Protein 6CNU (pdb70)

Secondary structure (DSSP, 8-state):
-/--B---B-BTTBPBPTTEEEESEEEE--

Foldseek 3Di:
DAAECQAADPVGHHDPQWHHDRGTHRPD

GO terms:
  GO:0005576 extracellular region (C, EXP)

B-factor: mean 15.27, std 10.32, range [7.46, 185.39]

Solvent-accessible surface area: 4499 Å² total

Sequence (29 aa):
GECQKWWTCDSSARACCEGLRCKLWCRKEI

Structure (mmCIF, N/CA/C/O backbone):
data_6CNU
#
_entry.id   6CNU
#
_cell.length_a   37.160
_cell.length_b   37.160
_cell.length_c   64.605
_cell.angle_alpha   90.000
_cell.angle_beta   90.000
_cell.angle_gamma   120.000
#
_symmetry.space_group_name_H-M   'P 3 1 2'
#
loop_
_entity.id
_entity.type
_entity.pdbx_description
1 polymer JzTx-V(D)
2 polymer JzT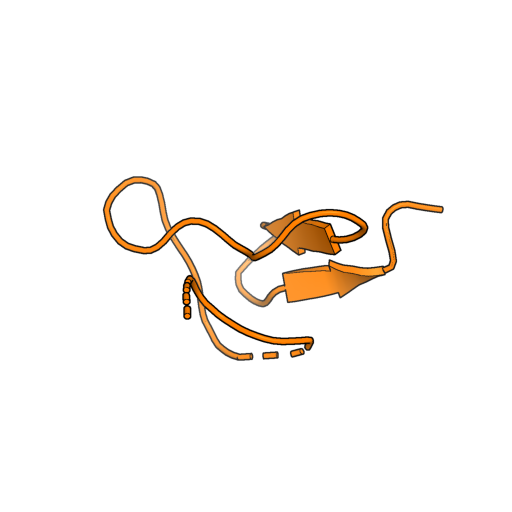x-V
3 non-polymer 'BROMIDE ION'
4 non-polymer 'SULFATE ION'
5 non-polymer GLYCEROL
6 water water
#
loop_
_atom_site.group_PDB
_atom_site.id
_atom_site.type_symbol
_atom_site.label_atom_id
_atom_site.label_alt_id
_atom_site.label_comp_id
_atom_site.label_asym_id
_atom_site.label_entity_id
_atom_site.label_seq_id
_atom_site.pdbx_PDB_ins_code
_atom_site.Cartn_x
_atom_site.Cartn_y
_atom_site.Cartn_z
_atom_site.occupancy
_atom_site.B_iso_or_equiv
_atom_site.auth_seq_id
_atom_site.auth_comp_id
_atom_site.auth_asym_id
_atom_site.auth_atom_id
_atom_site.pdbx_PDB_model_num
ATOM 166 N N . GLY A 1 19 ? 8.672 8.449 82.276 1.00 11.45 19 GLY A N 1
ATOM 167 C CA . GLY A 1 19 ? 8.273 9.182 83.467 1.00 11.01 19 GLY A CA 1
ATOM 168 C C . GLY A 1 19 ? 8.288 8.380 84.761 1.00 9.65 19 GLY A C 1
ATOM 169 O O . GLY A 1 19 ? 7.962 8.925 85.825 1.00 9.85 19 GLY A O 1
ATOM 270 N N . GLU B 2 1 ? -2.726 3.976 83.219 1.00 15.25 1 GLU B N 1
ATOM 271 C CA . GLU B 2 1 ? -1.448 4.683 83.498 1.00 13.39 1 GLU B CA 1
ATOM 272 C C . GLU B 2 1 ? -1.493 6.015 82.733 1.00 11.54 1 GLU B C 1
ATOM 273 O O . GLU B 2 1 ? -1.931 5.991 81.554 1.00 13.44 1 GLU B O 1
ATOM 286 N N . CYS B 2 3 ? 0.652 8.151 81.633 1.00 12.57 3 CYS B N 1
ATOM 287 C CA . CYS B 2 3 ? 1.776 8.394 80.691 1.00 12.38 3 CYS B CA 1
ATOM 288 C C . CYS B 2 3 ? 1.381 8.121 79.256 1.00 11.16 3 CYS B C 1
ATOM 289 O O . CYS B 2 3 ? 0.446 7.369 78.977 1.00 12.92 3 CYS B O 1
ATOM 292 N N . GLN B 2 4 ? 2.139 8.707 78.335 1.00 10.04 4 GLN B N 1
ATOM 293 C CA . GLN B 2 4 ? 1.823 8.531 76.930 1.00 10.46 4 GLN B CA 1
ATOM 294 C C . GLN B 2 4 ? 2.385 7.205 76.390 1.00 11.14 4 GLN B C 1
ATOM 295 O O . GLN B 2 4 ? 3.500 6.786 76.714 1.00 11.49 4 GLN B O 1
ATOM 301 N N . LYS B 2 5 ? 1.593 6.522 75.581 1.00 12.32 5 LYS B N 1
ATOM 302 C CA . LYS B 2 5 ? 1.968 5.206 75.091 1.00 12.32 5 LYS B CA 1
ATOM 303 C C . LYS B 2 5 ? 2.756 5.311 73.781 1.00 12.23 5 LYS B C 1
ATOM 304 O O . LYS B 2 5 ? 2.901 6.381 73.158 1.00 11.29 5 LYS B O 1
ATOM 310 N N . TRP B 2 6 ? 3.250 4.157 73.350 1.00 11.48 6 TRP B N 1
ATOM 311 C CA . TRP B 2 6 ? 4.000 4.043 72.127 1.00 12.18 6 TRP B CA 1
ATOM 312 C C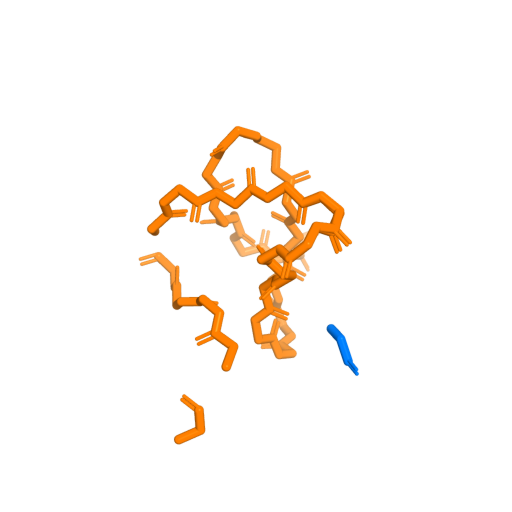 . TRP B 2 6 ? 3.250 4.681 70.955 1.00 11.68 6 TRP B C 1
ATOM 313 O O . TRP B 2 6 ? 2.058 4.408 70.7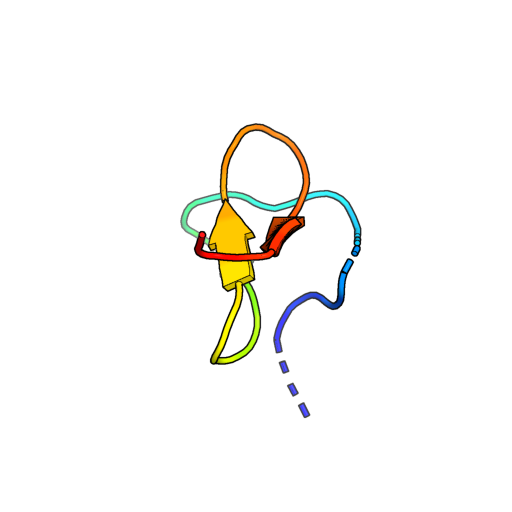19 1.00 12.34 6 TRP B O 1
ATOM 340 N N . TRP B 2 8 ? 2.261 7.725 70.671 1.00 11.31 8 TRP B N 1
ATOM 341 C CA . TRP B 2 8 ? 1.447 8.876 71.057 1.00 11.39 8 TRP B CA 1
ATOM 342 C C . TRP B 2 8 ? 2.358 10.116 71.102 1.00 10.86 8 TRP B C 1
ATOM 343 O O . TRP B 2 8 ? 3.554 10.023 71.394 1.00 11.40 8 TRP B O 1
ATOM 354 N N . THR B 2 9 ? 1.817 11.296 70.849 1.00 11.32 9 THR B N 1
ATOM 355 C CA . THR B 2 9 ? 2.588 12.528 71.000 1.00 11.14 9 THR B CA 1
ATOM 356 C C . THR B 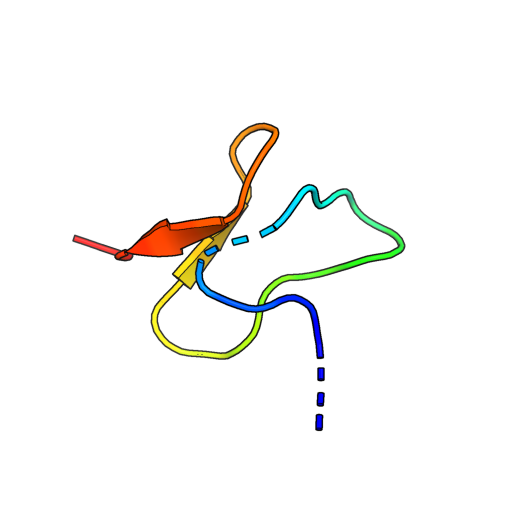2 9 ? 2.964 12.769 72.462 1.00 10.32 9 THR B C 1
ATOM 357 O O . THR B 2 9 ? 2.262 12.320 73.372 1.00 11.41 9 THR B O 1
ATOM 361 N N . CYS B 2 10 ? 4.063 13.497 72.676 1.00 9.32 10 CYS B N 1
ATOM 362 C CA . CYS B 2 10 ? 4.631 13.629 73.994 1.00 9.01 10 CYS B CA 1
ATOM 363 C C . CYS B 2 10 ? 5.419 14.945 74.075 1.00 8.76 10 CYS B C 1
ATOM 364 O O . CYS B 2 10 ? 5.815 15.512 73.042 1.00 9.52 10 CYS B O 1
ATOM 367 N N . ASP B 2 11 ? 5.636 15.394 75.306 1.00 9.27 11 ASP B N 1
ATOM 368 C CA . ASP B 2 11 ? 6.441 16.577 75.607 1.00 9.49 11 ASP B CA 1
ATOM 369 C C . ASP B 2 11 ? 6.755 16.548 77.109 1.00 9.19 11 ASP B C 1
ATOM 370 O O . ASP B 2 11 ? 6.436 15.573 77.776 1.00 8.85 11 ASP B O 1
ATOM 375 N N A SER B 2 12 ? 7.342 17.620 77.627 0.50 10.05 12 SER B N 1
ATOM 376 N N B SER B 2 12 ? 7.395 17.583 77.677 0.50 9.31 12 SER B N 1
ATOM 377 C CA A SER B 2 12 ? 7.778 17.620 79.004 0.50 10.60 12 SER B CA 1
ATOM 378 C CA B SER B 2 12 ? 7.788 17.491 79.102 0.50 9.17 12 SER B CA 1
ATOM 379 C C A SER B 2 12 ? 6.639 17.637 80.022 0.50 10.29 12 SER B C 1
ATOM 380 C C B SER B 2 12 ? 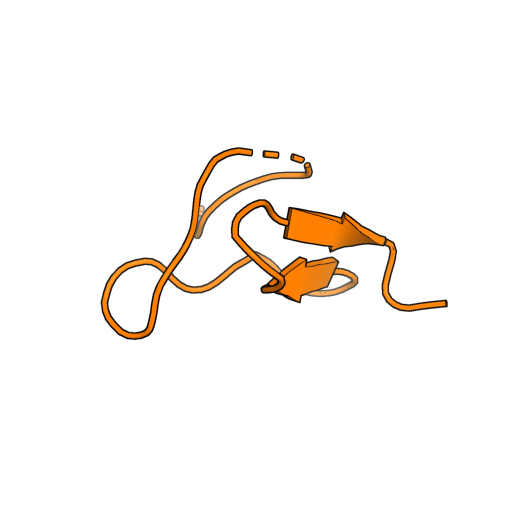6.552 17.338 79.988 0.50 8.34 12 SER B C 1
ATOM 381 O O A SER B 2 12 ? 6.912 17.510 81.201 0.50 11.27 12 SER B O 1
ATOM 382 O O B SER B 2 12 ? 6.633 16.671 81.021 0.50 8.42 12 SER B O 1
ATOM 387 N N . ALA B 2 13 ? 5.410 17.914 79.581 1.00 8.80 13 ALA B N 1
ATOM 388 C CA . ALA B 2 13 ? 4.186 17.799 80.392 1.00 8.78 13 ALA B CA 1
ATOM 389 C C . ALA B 2 13 ? 3.479 16.470 80.183 1.00 8.47 13 ALA B C 1
ATOM 390 O O . ALA B 2 13 ? 2.673 16.081 81.012 1.00 10.16 13 ALA B O 1
ATOM 392 N N . ARG B 2 14 ? 3.770 15.816 79.080 1.00 9.66 14 ARG B N 1
ATOM 393 C 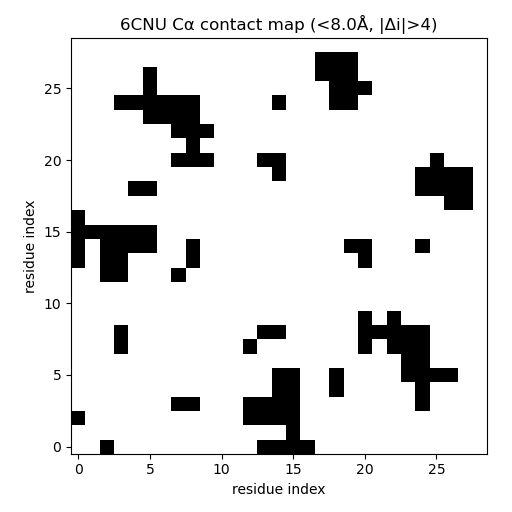CA . ARG B 2 14 ? 3.149 14.557 78.681 1.00 8.68 14 ARG B CA 1
ATOM 394 C C . ARG B 2 14 ? 4.238 13.526 78.405 1.00 8.53 14 ARG B C 1
ATOM 395 O O . ARG B 2 14 ? 4.507 13.174 77.258 1.00 9.58 14 ARG B O 1
ATOM 403 N N . ALA B 2 15 ? 4.877 13.054 79.477 1.00 10.23 15 ALA B N 1
ATOM 404 C CA . ALA B 2 15 ? 6.010 12.146 79.339 1.00 10.40 15 ALA B CA 1
ATOM 405 C C . ALA B 2 15 ? 5.495 10.778 78.913 1.00 9.21 15 ALA B C 1
ATOM 406 O O . ALA B 2 15 ? 4.349 10.376 79.223 1.00 10.22 15 ALA B O 1
ATOM 408 N N . CYS B 2 16 ? 6.364 10.042 78.235 1.00 8.84 16 CYS B N 1
ATOM 409 C CA . CYS B 2 16 ? 6.052 8.680 77.843 1.00 9.01 16 CYS B CA 1
ATOM 410 C C . CYS B 2 16 ? 6.111 7.709 79.016 1.00 10.49 16 CYS B C 1
ATOM 411 O O . CYS B 2 16 ? 6.729 7.952 80.032 1.00 11.52 16 CYS B O 1
ATOM 414 N N . CYS B 2 17 ? 5.442 6.585 78.832 1.00 9.61 17 CYS B N 1
ATOM 415 C CA . CYS B 2 17 ? 5.505 5.461 79.761 1.00 11.12 17 CYS B CA 1
ATOM 416 C C . CYS B 2 17 ? 6.915 4.823 79.776 1.00 10.52 17 CYS B C 1
ATOM 417 O O . CYS B 2 17 ? 7.770 5.114 78.942 1.00 10.51 17 CYS B O 1
ATOM 420 N N . GLU B 2 18 ? 7.162 3.930 80.734 1.00 11.19 18 GLU B N 1
ATOM 421 C CA . GLU B 2 18 ? 8.494 3.304 80.797 1.00 10.93 18 GLU B CA 1
ATOM 422 C C . GLU B 2 18 ? 8.698 2.427 79.554 1.00 10.46 18 GLU B C 1
ATOM 423 O O . GLU B 2 18 ? 7.759 1.939 78.898 1.00 11.59 18 GLU B O 1
ATOM 429 N N . GLY B 2 19 ? 9.965 2.282 79.219 1.00 9.38 19 GLY B N 1
ATOM 430 C CA . GLY B 2 19 ? 10.372 1.549 78.064 1.00 10.03 19 GLY B CA 1
ATOM 431 C C . GLY B 2 19 ? 10.319 2.330 76.768 1.00 8.87 19 GLY B C 1
ATOM 432 O O . GLY B 2 19 ? 10.616 1.773 75.720 1.00 9.32 19 GLY B O 1
ATOM 433 N N . LEU B 2 20 ? 9.965 3.613 76.861 1.00 9.04 20 LEU B N 1
ATOM 434 C CA . LEU B 2 20 ? 9.790 4.510 75.725 1.00 8.50 20 LEU B CA 1
ATOM 435 C C . LEU B 2 20 ? 10.657 5.735 75.940 1.00 8.68 20 LEU B C 1
ATOM 436 O O . LEU B 2 20 ? 11.065 6.025 77.073 1.00 10.03 20 LEU B O 1
ATOM 441 N N . ARG B 2 21 ? 10.861 6.499 74.877 1.00 9.08 21 ARG B N 1
ATOM 442 C CA . ARG B 2 21 ? 11.516 7.802 74.958 1.00 9.32 21 ARG B CA 1
ATOM 443 C C . ARG B 2 21 ? 10.774 8.792 74.075 1.00 8.69 21 ARG B C 1
ATOM 444 O O . ARG B 2 21 ? 10.350 8.455 72.957 1.00 9.20 21 ARG B O 1
ATOM 452 N N . CYS B 2 22 ? 10.635 10.024 74.549 1.00 8.29 22 CYS B N 1
ATOM 453 C CA . CYS B 2 22 ? 9.925 11.018 73.776 1.00 7.46 22 CYS B CA 1
ATOM 454 C C . CYS B 2 22 ? 10.819 11.656 72.724 1.00 8.04 22 CYS B C 1
ATOM 455 O O . CYS B 2 22 ? 11.822 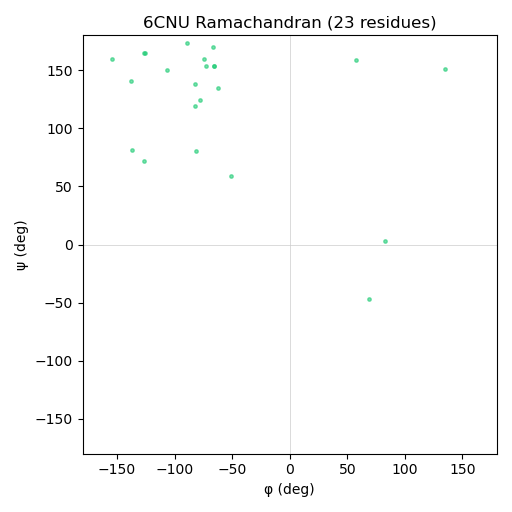12.294 73.048 1.00 9.46 22 CYS B O 1
ATOM 458 N N . LYS B 2 23 ? 10.442 11.512 71.460 1.00 8.45 23 LYS B N 1
ATOM 459 C CA . LYS B 2 23 ? 10.984 12.366 70.388 1.00 10.01 23 LYS B CA 1
ATOM 460 C C . LYS B 2 23 ? 9.819 12.774 69.455 1.00 10.43 23 LYS B C 1
ATOM 461 O O . LYS B 2 23 ? 9.548 12.108 68.450 1.00 11.81 23 LYS B O 1
ATOM 467 N N . LEU B 2 24 ? 9.078 13.803 69.880 1.00 11.00 24 LEU B N 1
ATOM 468 C CA . LEU B 2 24 ? 7.774 14.263 69.319 1.00 10.99 24 LEU B CA 1
ATOM 469 C C . LEU B 2 24 ? 6.643 13.280 69.565 1.00 10.29 24 LEU B C 1
ATOM 470 O O . LEU B 2 24 ? 5.544 13.701 69.962 1.00 10.88 24 LEU B O 1
ATOM 475 N N . TRP B 2 25 ? 6.904 12.005 69.293 1.00 9.29 25 TRP B N 1
ATOM 476 C CA . TRP B 2 25 ? 6.052 10.928 69.741 1.00 8.75 25 TRP B CA 1
ATOM 477 C C . TRP B 2 25 ? 6.897 9.917 70.495 1.00 8.26 25 TRP B C 1
ATOM 478 O O . TRP B 2 25 ? 8.122 9.915 70.399 1.00 9.21 25 TRP B O 1
ATOM 489 N N . CYS B 2 26 ? 6.242 9.029 71.230 1.00 8.56 26 CYS B N 1
ATOM 490 C CA . CYS B 2 26 ? 6.947 8.074 72.072 1.00 8.36 26 CYS B CA 1
ATOM 491 C C . CYS B 2 26 ? 7.493 6.946 71.216 1.00 8.89 26 CYS B C 1
ATOM 492 O O . CYS B 2 26 ? 6.745 6.269 70.487 1.00 11.50 26 CYS B O 1
ATOM 495 N N . ARG B 2 27 ? 8.806 6.753 71.340 1.00 8.99 27 ARG B N 1
ATOM 496 C CA . ARG B 2 27 ? 9.566 5.761 70.595 1.00 9.55 27 ARG B CA 1
ATOM 497 C C . ARG B 2 27 ? 9.923 4.634 71.538 1.00 9.35 27 ARG B C 1
ATOM 498 O O . ARG B 2 27 ? 10.154 4.878 72.720 1.00 9.91 27 ARG B O 1
ATOM 506 N N . LYS B 2 28 ? 10.067 3.404 71.040 1.00 9.91 28 LYS B N 1
ATOM 507 C CA . LYS B 2 28 ? 10.657 2.358 71.885 1.00 10.66 28 LYS B CA 1
ATOM 508 C C . LYS B 2 28 ? 12.085 2.767 72.244 1.00 11.70 28 LYS B C 1
ATOM 509 O O . LYS B 2 28 ? 12.816 3.219 71.373 1.00 14.15 28 LYS B O 1
ATOM 515 N N . GLU B 2 29 ? 12.462 2.626 73.516 1.00 12.46 29 GLU B N 1
ATOM 516 C CA . GLU B 2 29 ? 13.784 3.125 74.013 1.00 12.96 29 GLU B CA 1
ATOM 517 C C . GLU B 2 29 ? 14.850 2.089 73.665 1.00 13.31 29 GLU B C 1
ATOM 518 O O . GLU B 2 29 ? 15.279 1.280 74.494 1.00 13.41 29 GLU B O 1
ATOM 524 N N . ILE B 2 30 ? 15.299 2.123 72.409 1.00 13.81 30 ILE B N 1
ATOM 525 C CA . ILE B 2 30 ? 16.213 1.101 71.910 1.00 16.16 30 ILE B CA 1
ATOM 526 C C . ILE B 2 30 ? 17.678 1.509 72.091 1.00 16.48 30 ILE B C 1
ATOM 527 O O . ILE B 2 30 ? 18.579 0.815 71.640 1.00 14.83 30 ILE B O 1
#

Organism: Chilobrachys guangxiensis (NCBI:txid278060)

Radius of gyration: 7.47 Å; Cα contacts (8 Å, |Δi|>4): 59; chains: 2; bounding box: 18×17×14 Å

Nearest PDB structures (foldseek):
  6cnu-assembly2_B  TM=1.038E+00  e=3.249E-04  Chilobrachys guangxiensis
  6n4i-assembly1_E  TM=9.224E-01  e=3.073E-03  Thrixopelma pruriens
  5o0u-assembly1_A  TM=9.201E-01  e=4.950E-03  Thrixopelma pruriens
  6n4i-assembly1_G  TM=9.314E-01  e=6.072E-0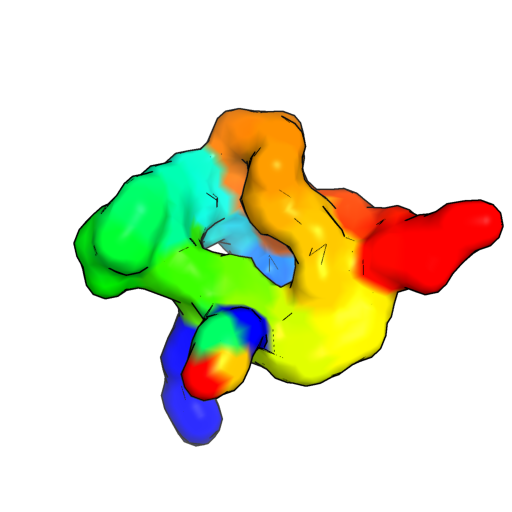3  Thrixopelma pruriens
  6mk4-assembly1_A  TM=8.963E-01  e=5.299E-03  Thrixopelma pruriens